Protein AF-A0A367JVQ5-F1 (afdb_monomer)

Foldseek 3Di:
DVVVCVVCVPPPDPVVVVVVVVVVVVVVVLVVVLVVPDPVSVVVVVVVVVVVVVVVVVPPPPPPPPPPPPPDDDPDDPQFDWDWDADPLRDTDIDTPPDDDDPVVVVVVVVVVVVVVVVVVVVVVVVVVVVVVVVVQVVCVVVVNHDPDPCVPVVPPPPPPPPPPD

Structure (mmCIF, N/CA/C/O backbone):
data_AF-A0A367JVQ5-F1
#
_entry.id   AF-A0A367JVQ5-F1
#
loop_
_atom_site.group_PDB
_atom_site.id
_atom_site.type_symbol
_atom_site.label_atom_id
_atom_site.label_alt_id
_atom_site.label_comp_id
_atom_site.label_asym_id
_atom_site.label_entity_id
_atom_site.label_seq_id
_atom_site.pdbx_PDB_ins_code
_atom_site.Cartn_x
_atom_site.Cartn_y
_atom_site.Cartn_z
_atom_site.occupancy
_atom_site.B_iso_or_equiv
_atom_site.auth_seq_id
_atom_sit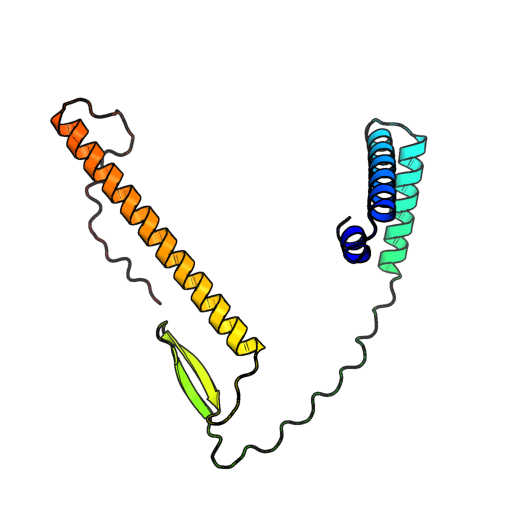e.auth_comp_id
_atom_site.auth_asym_id
_atom_site.auth_atom_id
_atom_site.pdbx_PDB_model_num
ATOM 1 N N . VAL A 1 1 ? 17.380 2.953 8.830 1.00 81.25 1 VAL A N 1
ATOM 2 C CA . VAL A 1 1 ? 16.715 1.727 9.343 1.00 81.25 1 VAL A CA 1
ATOM 3 C C . VAL A 1 1 ? 16.276 0.784 8.217 1.00 81.25 1 VAL A C 1
ATOM 5 O O . VAL A 1 1 ? 16.933 -0.229 8.018 1.00 81.25 1 VAL A O 1
ATOM 8 N N . ARG A 1 2 ? 15.255 1.117 7.407 1.00 86.25 2 ARG A N 1
ATOM 9 C CA . ARG A 1 2 ? 14.688 0.219 6.369 1.00 86.25 2 ARG A CA 1
ATOM 10 C C . ARG A 1 2 ? 15.703 -0.397 5.393 1.00 86.25 2 ARG A C 1
ATOM 12 O O . ARG A 1 2 ? 15.594 -1.573 5.066 1.00 86.25 2 ARG A O 1
ATOM 19 N N . GLU A 1 3 ? 16.691 0.370 4.931 1.00 85.56 3 GLU A N 1
ATOM 20 C CA . GLU A 1 3 ? 17.717 -0.134 4.003 1.00 85.56 3 GLU A CA 1
ATOM 21 C C . GLU A 1 3 ? 18.628 -1.198 4.628 1.00 85.56 3 GLU A C 1
ATOM 23 O O . GLU A 1 3 ? 18.974 -2.165 3.956 1.00 85.56 3 GLU A O 1
ATOM 28 N N . LYS A 1 4 ? 18.966 -1.069 5.918 1.00 86.56 4 LYS A N 1
ATOM 29 C CA . LYS A 1 4 ? 19.784 -2.052 6.648 1.00 86.56 4 LYS A CA 1
ATOM 30 C C . LYS A 1 4 ? 19.044 -3.386 6.790 1.00 86.56 4 LYS A C 1
ATOM 32 O O . LYS A 1 4 ? 19.609 -4.423 6.462 1.00 86.56 4 LYS A O 1
ATOM 37 N N . PHE A 1 5 ? 17.756 -3.346 7.139 1.00 90.19 5 PHE A N 1
ATOM 38 C CA . PHE A 1 5 ? 16.899 -4.539 7.150 1.00 90.19 5 PHE A CA 1
ATOM 39 C C . PHE A 1 5 ? 16.748 -5.158 5.759 1.00 90.19 5 PHE A C 1
ATOM 41 O O . PHE A 1 5 ? 16.821 -6.372 5.606 1.00 90.19 5 PHE A O 1
ATOM 48 N N . LYS A 1 6 ? 16.589 -4.334 4.716 1.00 91.12 6 LYS A N 1
ATOM 49 C CA . LYS A 1 6 ? 16.499 -4.830 3.339 1.00 91.12 6 LYS A CA 1
ATOM 50 C C . LYS A 1 6 ? 17.801 -5.500 2.886 1.00 91.12 6 LYS A C 1
ATOM 52 O O . LYS A 1 6 ? 17.729 -6.536 2.234 1.00 91.12 6 LYS A O 1
ATOM 57 N N . LYS A 1 7 ? 18.962 -4.938 3.241 1.00 92.44 7 LYS A N 1
ATOM 58 C CA . LYS A 1 7 ? 20.285 -5.493 2.909 1.00 92.44 7 LYS A CA 1
ATOM 59 C C . LYS A 1 7 ? 20.483 -6.884 3.516 1.00 92.44 7 LYS A C 1
ATOM 61 O O . LYS A 1 7 ? 20.991 -7.766 2.836 1.00 92.44 7 LYS A O 1
ATOM 66 N N . ASN A 1 8 ? 20.014 -7.088 4.745 1.00 90.75 8 ASN A N 1
ATOM 67 C CA . ASN A 1 8 ? 20.186 -8.345 5.476 1.00 90.75 8 ASN A CA 1
ATOM 68 C C . ASN A 1 8 ? 18.973 -9.289 5.375 1.00 90.75 8 ASN A C 1
ATOM 70 O O . ASN A 1 8 ? 18.944 -10.314 6.046 1.00 90.75 8 ASN A O 1
ATOM 74 N N . LYS A 1 9 ? 17.983 -8.987 4.519 1.00 91.25 9 LYS A N 1
ATOM 75 C CA . LYS A 1 9 ? 16.744 -9.776 4.375 1.00 91.25 9 LYS A CA 1
ATOM 76 C C . LYS A 1 9 ? 16.997 -11.244 4.009 1.00 91.25 9 LYS A C 1
ATOM 78 O O . LYS A 1 9 ? 16.197 -12.106 4.348 1.00 91.25 9 LYS A O 1
ATOM 83 N N . HIS A 1 10 ? 18.068 -11.506 3.267 1.00 91.69 10 HIS A N 1
ATOM 84 C CA . HIS A 1 10 ? 18.404 -12.838 2.764 1.00 91.69 10 HIS A CA 1
ATOM 85 C C . HIS A 1 10 ? 19.252 -13.657 3.742 1.00 91.69 10 HIS A C 1
ATOM 87 O O . HIS A 1 10 ? 19.623 -14.778 3.411 1.00 91.69 10 HIS A O 1
ATOM 93 N N . ASN A 1 11 ? 19.576 -13.113 4.919 1.00 90.06 11 ASN A N 1
ATOM 94 C CA . ASN A 1 11 ? 20.330 -13.858 5.912 1.00 90.06 11 ASN A CA 1
ATOM 95 C C . ASN A 1 11 ? 19.422 -14.885 6.602 1.00 90.06 11 ASN A C 1
ATOM 97 O O . ASN A 1 11 ? 18.447 -14.516 7.254 1.00 90.06 11 ASN A O 1
ATOM 101 N N . THR A 1 12 ? 19.740 -16.166 6.436 1.00 90.62 12 THR A N 1
ATOM 102 C CA . THR A 1 12 ? 18.992 -17.297 7.002 1.00 90.62 12 THR A CA 1
ATOM 103 C C . THR A 1 12 ? 19.687 -17.930 8.207 1.00 90.62 12 THR A C 1
ATOM 105 O O . THR A 1 12 ? 19.093 -18.770 8.879 1.00 90.62 12 THR A O 1
ATOM 108 N N . SER A 1 13 ? 20.931 -17.541 8.510 1.00 95.75 13 SER A N 1
ATOM 109 C CA . SER A 1 13 ? 21.694 -18.116 9.618 1.00 95.75 13 SER A CA 1
ATOM 110 C C . SER A 1 13 ? 21.261 -17.520 10.957 1.00 95.75 13 SER A C 1
ATOM 112 O O . SER A 1 13 ? 21.374 -16.313 11.180 1.00 95.75 13 SER A O 1
ATOM 114 N N . ARG A 1 14 ? 20.810 -18.375 11.885 1.00 93.88 14 ARG A N 1
ATOM 115 C CA . ARG A 1 14 ? 20.338 -17.956 13.215 1.00 93.88 14 ARG A CA 1
ATOM 116 C C . ARG A 1 14 ? 21.400 -17.174 13.990 1.00 93.88 14 ARG A C 1
ATOM 118 O O . ARG A 1 14 ? 21.079 -16.140 14.565 1.00 93.88 14 ARG A O 1
ATOM 125 N N . SER A 1 15 ? 22.648 -17.643 13.999 1.00 95.81 15 SER A N 1
ATOM 126 C CA . SER A 1 15 ? 23.737 -16.990 14.740 1.00 95.81 15 SER A CA 1
ATOM 127 C C . SER A 1 15 ? 24.023 -15.587 14.207 1.00 95.81 15 SER A C 1
ATOM 129 O O . SER A 1 15 ? 24.173 -14.644 14.981 1.00 95.81 15 SER A O 1
ATOM 131 N N . GLN A 1 16 ? 24.019 -15.424 12.884 1.00 93.31 16 GLN A N 1
ATOM 132 C CA . GLN A 1 16 ? 24.260 -14.133 12.248 1.00 93.31 16 GLN A CA 1
ATOM 133 C C . GLN A 1 16 ? 23.093 -13.166 12.452 1.00 93.31 16 GLN A C 1
ATOM 135 O O . GLN A 1 16 ? 23.316 -11.987 12.711 1.00 93.31 16 GLN A O 1
ATOM 140 N N . VAL A 1 17 ? 21.850 -13.650 12.374 1.00 94.44 17 VAL A N 1
ATOM 141 C CA . VAL A 1 17 ? 20.666 -12.829 12.660 1.00 94.44 17 VAL A CA 1
ATOM 142 C C . VAL A 1 17 ? 20.683 -12.347 14.111 1.00 94.44 17 VAL A C 1
ATOM 144 O O . VAL A 1 17 ? 20.460 -11.164 14.350 1.00 94.44 17 VAL A O 1
ATOM 147 N N . LEU A 1 18 ? 21.005 -13.221 15.070 1.00 95.62 18 LEU A N 1
ATOM 148 C CA . LEU A 1 18 ? 21.114 -12.843 16.482 1.00 95.62 18 LEU A CA 1
ATOM 149 C C . LEU A 1 18 ? 22.221 -11.813 16.721 1.00 95.62 18 LEU A C 1
ATOM 151 O O . LEU A 1 18 ? 21.987 -10.833 17.420 1.00 95.62 18 LEU A O 1
ATOM 155 N N . CYS A 1 19 ? 23.387 -11.987 16.098 1.00 95.88 19 CYS A N 1
ATOM 156 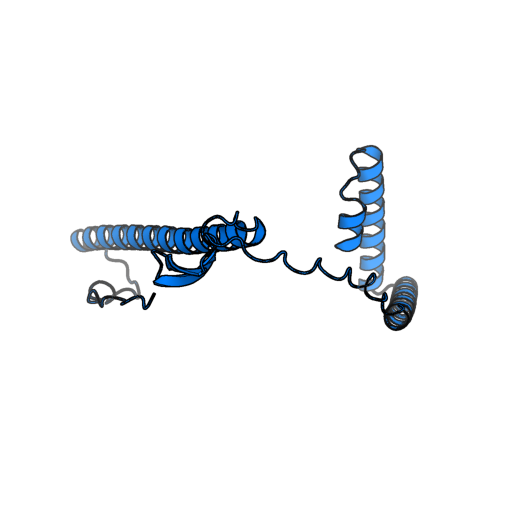C CA . CYS A 1 19 ? 24.478 -11.018 16.180 1.00 95.88 19 CYS A CA 1
ATOM 157 C C . CYS A 1 19 ? 24.048 -9.636 15.655 1.00 95.88 19 CYS A C 1
ATOM 159 O O . CYS A 1 19 ? 24.234 -8.632 16.338 1.00 95.88 19 CYS A O 1
ATOM 161 N N . LEU A 1 20 ? 23.366 -9.585 14.505 1.00 94.56 20 LEU A N 1
ATOM 162 C CA . LEU A 1 20 ? 22.839 -8.338 13.937 1.00 94.56 20 LEU A CA 1
ATOM 163 C C . LEU A 1 20 ? 21.777 -7.670 14.823 1.00 94.56 20 LEU A C 1
ATOM 165 O O . LEU A 1 20 ? 21.697 -6.443 14.851 1.00 94.56 20 LEU A O 1
ATOM 169 N N . LEU A 1 21 ? 20.948 -8.454 15.518 1.00 94.25 21 LEU A N 1
ATOM 170 C CA . LEU A 1 21 ? 19.959 -7.930 16.463 1.00 94.25 21 LEU A CA 1
ATOM 171 C C . LEU A 1 21 ? 20.633 -7.376 17.723 1.00 94.25 21 LEU A C 1
ATOM 173 O O . LEU A 1 21 ? 20.331 -6.257 18.116 1.00 94.25 21 LEU A O 1
ATOM 177 N N . GLN A 1 22 ? 21.616 -8.084 18.284 1.00 96.62 22 GLN A N 1
ATOM 178 C CA . GLN A 1 22 ? 22.399 -7.594 19.424 1.00 96.62 22 GLN A CA 1
ATOM 179 C C . GLN A 1 22 ? 23.167 -6.310 19.090 1.00 96.62 22 GLN A C 1
ATOM 181 O O . GLN A 1 22 ? 23.263 -5.400 19.911 1.00 96.62 22 GLN A O 1
ATOM 186 N N . GLU A 1 23 ? 23.725 -6.216 17.883 1.00 95.25 23 GLU A N 1
ATOM 187 C CA . GLU A 1 23 ? 24.315 -4.972 17.388 1.00 95.25 23 GLU A CA 1
ATOM 188 C C . GLU A 1 23 ? 23.267 -3.861 17.283 1.00 95.25 23 GLU A C 1
ATOM 190 O O . GLU A 1 23 ? 23.539 -2.728 17.681 1.00 95.25 23 GLU A O 1
ATOM 195 N N . ALA A 1 24 ? 22.066 -4.171 16.786 1.00 95.06 24 ALA A N 1
ATOM 196 C CA . ALA A 1 24 ? 20.980 -3.202 16.699 1.00 95.06 24 ALA A CA 1
ATOM 197 C C . ALA A 1 24 ? 20.579 -2.676 18.086 1.00 95.06 24 ALA A C 1
ATOM 199 O O . ALA A 1 24 ? 20.472 -1.459 18.245 1.00 95.06 24 ALA A O 1
ATOM 200 N N . ASP A 1 25 ? 20.459 -3.545 19.088 1.00 96.44 25 ASP A N 1
ATOM 201 C CA . ASP A 1 25 ? 20.130 -3.159 20.465 1.00 96.44 25 ASP A CA 1
ATOM 202 C C . ASP A 1 25 ? 21.213 -2.254 21.065 1.00 96.44 25 ASP A C 1
ATOM 204 O O . ASP A 1 25 ? 20.915 -1.162 21.545 1.00 96.44 25 ASP A O 1
ATOM 208 N N . LYS A 1 26 ? 22.496 -2.609 20.904 1.00 96.00 26 LYS A N 1
ATOM 209 C CA . LYS A 1 26 ? 23.617 -1.748 21.325 1.00 96.00 26 LYS A CA 1
ATOM 210 C C . LYS A 1 26 ? 23.569 -0.371 20.664 1.00 96.00 26 LYS A C 1
ATOM 212 O O . LYS A 1 26 ? 23.855 0.640 21.306 1.00 96.00 26 LYS A O 1
ATOM 217 N N . THR A 1 27 ? 23.222 -0.310 19.375 1.00 92.94 27 THR A N 1
ATOM 218 C CA . THR A 1 27 ? 23.082 0.978 18.682 1.00 92.94 27 THR A CA 1
ATOM 219 C C . THR A 1 27 ? 21.872 1.771 19.165 1.00 92.94 27 THR A C 1
ATOM 221 O O . THR A 1 27 ? 21.962 2.993 19.251 1.00 92.94 27 THR A O 1
ATOM 224 N N . LEU A 1 28 ? 20.765 1.105 19.502 1.00 94.44 28 LEU A N 1
ATOM 225 C CA . LEU A 1 28 ? 19.578 1.743 20.065 1.00 94.44 28 LEU A CA 1
ATOM 226 C C . LEU A 1 28 ? 19.903 2.364 21.427 1.00 94.44 28 LEU A C 1
ATOM 228 O O . LEU A 1 28 ? 19.629 3.543 21.637 1.00 94.44 28 LEU A O 1
ATOM 232 N N . ASP A 1 29 ? 20.563 1.609 22.304 1.00 95.31 29 ASP A N 1
ATOM 233 C CA . ASP A 1 29 ? 20.990 2.076 23.623 1.00 95.31 29 ASP A CA 1
ATOM 234 C C . ASP A 1 29 ? 21.927 3.278 23.519 1.00 95.31 29 ASP A C 1
ATOM 236 O O . ASP A 1 29 ? 21.766 4.263 24.239 1.00 95.31 29 ASP A O 1
ATOM 240 N N . TYR A 1 30 ? 22.879 3.236 22.585 1.00 92.62 30 TYR A N 1
ATOM 241 C CA . TYR A 1 30 ? 23.779 4.355 22.322 1.00 92.62 30 TYR A CA 1
ATOM 242 C C . TYR A 1 30 ? 23.020 5.624 21.901 1.00 92.62 30 TYR A C 1
ATOM 244 O O . TYR A 1 30 ? 23.311 6.716 22.385 1.00 92.62 30 TYR A O 1
ATOM 252 N N . LEU A 1 31 ? 22.006 5.496 21.040 1.00 91.81 31 LEU A N 1
ATOM 253 C CA . LEU A 1 31 ? 21.168 6.628 20.639 1.00 91.81 31 LEU A CA 1
ATOM 254 C C . LEU A 1 31 ? 20.319 7.151 21.804 1.00 91.81 31 LEU A C 1
ATOM 256 O O . LEU A 1 31 ? 20.224 8.365 21.985 1.00 91.81 31 LEU A O 1
ATOM 260 N N . ASN A 1 32 ? 19.756 6.257 22.618 1.00 93.69 32 ASN A N 1
ATOM 261 C CA . ASN A 1 32 ? 18.959 6.621 23.789 1.00 93.69 32 ASN A CA 1
ATOM 262 C C . ASN A 1 32 ? 19.786 7.397 24.826 1.00 93.69 32 ASN A C 1
ATOM 264 O O . ASN A 1 32 ? 19.299 8.388 25.365 1.00 93.69 32 ASN A O 1
ATOM 268 N N . ARG A 1 33 ? 21.057 7.032 25.043 1.00 91.88 33 ARG A N 1
ATOM 269 C CA . ARG A 1 33 ? 21.985 7.801 25.899 1.00 91.88 33 ARG A CA 1
ATOM 270 C C . ARG A 1 33 ? 22.243 9.212 25.371 1.00 91.88 33 ARG A C 1
ATOM 272 O O . ARG A 1 33 ? 22.236 10.178 26.131 1.00 91.88 33 ARG A O 1
ATOM 279 N N . GLY A 1 34 ? 22.390 9.351 24.052 1.00 88.19 34 GLY A N 1
ATOM 280 C CA . GLY A 1 34 ? 22.496 10.660 23.405 1.00 88.19 34 GLY A CA 1
ATOM 281 C C . GLY A 1 34 ? 21.238 11.523 23.576 1.00 88.19 34 GLY A C 1
ATOM 282 O O . GLY A 1 34 ? 21.351 12.738 23.741 1.00 88.19 34 GLY A O 1
ATOM 283 N N . ILE A 1 35 ? 20.049 10.907 23.577 1.00 89.06 35 ILE A N 1
ATOM 284 C CA . ILE A 1 35 ? 18.765 11.581 23.842 1.00 89.06 35 ILE A CA 1
ATOM 285 C C . ILE A 1 35 ? 18.651 11.988 25.317 1.00 89.06 35 ILE A C 1
ATOM 287 O O . ILE A 1 35 ? 18.187 13.088 25.605 1.00 89.06 35 ILE A O 1
ATOM 291 N N . ALA A 1 36 ? 19.130 11.145 26.236 1.00 89.88 36 ALA A N 1
ATOM 292 C CA . ALA A 1 36 ? 19.136 11.400 27.677 1.00 89.88 36 ALA A CA 1
ATOM 293 C C . ALA A 1 36 ? 20.077 12.546 28.110 1.00 89.88 36 ALA A C 1
ATOM 295 O O . ALA A 1 36 ? 20.022 12.977 29.258 1.00 89.88 36 ALA A O 1
ATOM 296 N N . GLY A 1 37 ? 20.905 13.074 27.200 1.00 86.62 37 GLY A N 1
ATOM 297 C CA . GLY A 1 37 ? 21.679 14.300 27.417 1.00 86.62 37 GLY A CA 1
ATOM 298 C C . GLY A 1 37 ? 23.187 14.108 27.586 1.00 86.62 37 GLY A C 1
ATOM 299 O O . GLY A 1 37 ? 23.884 15.080 27.877 1.00 86.62 37 GLY A O 1
ATOM 300 N N . GLU A 1 38 ? 23.715 12.901 27.363 1.00 92.19 38 GLU A N 1
ATOM 301 C CA . GLU A 1 38 ? 25.158 12.642 27.403 1.00 92.19 38 GLU A CA 1
ATOM 302 C C . GLU A 1 38 ? 25.880 13.414 26.278 1.00 92.19 38 GLU A C 1
ATOM 304 O O . GLU A 1 38 ? 25.679 13.160 25.083 1.00 92.19 38 GLU A O 1
ATOM 309 N N . LYS A 1 39 ? 26.702 14.403 26.659 1.00 88.06 39 LYS A N 1
ATOM 310 C CA . LYS A 1 39 ? 27.281 15.394 25.730 1.00 88.06 39 LYS A CA 1
ATOM 311 C C . LYS A 1 39 ? 28.206 14.755 24.689 1.00 88.06 39 LYS A C 1
ATOM 313 O O . LYS A 1 39 ? 28.109 15.096 23.510 1.00 88.06 39 LYS A O 1
ATOM 318 N N . ASP A 1 40 ? 29.027 13.791 25.097 1.00 90.38 40 ASP A N 1
ATOM 319 C CA . ASP A 1 40 ? 30.026 13.147 24.232 1.00 90.38 40 ASP A CA 1
ATOM 320 C C . ASP A 1 40 ? 29.382 12.270 23.156 1.00 90.38 40 ASP A C 1
ATOM 322 O O . ASP A 1 40 ? 29.766 12.288 21.983 1.00 90.38 40 ASP A O 1
ATOM 326 N N . VAL A 1 41 ? 28.352 11.518 23.545 1.00 89.12 41 VAL A N 1
ATOM 327 C CA . VAL A 1 41 ? 27.563 10.680 22.639 1.00 89.12 41 VAL A CA 1
ATOM 328 C C . VAL A 1 41 ? 26.802 11.553 21.648 1.00 89.12 41 VAL A C 1
ATOM 330 O O . VAL A 1 41 ? 26.815 11.299 20.442 1.00 89.12 41 VAL A O 1
ATOM 333 N N . ARG A 1 42 ? 26.194 12.640 22.130 1.00 89.94 42 ARG A N 1
ATOM 334 C CA . ARG A 1 42 ? 25.466 13.589 21.287 1.00 89.94 42 ARG A CA 1
ATOM 335 C C . ARG A 1 42 ? 26.376 14.284 20.270 1.00 89.94 42 ARG A C 1
ATOM 337 O O . ARG A 1 42 ? 25.974 14.436 19.117 1.00 89.94 42 ARG A O 1
ATOM 344 N N . ALA A 1 43 ? 27.597 14.656 20.659 1.00 91.06 43 ALA A N 1
ATOM 345 C CA . ALA A 1 43 ? 28.589 15.229 19.750 1.00 91.06 43 ALA A CA 1
ATOM 346 C C . ALA A 1 43 ? 28.948 14.257 18.612 1.00 91.06 43 ALA A C 1
ATOM 348 O O . ALA A 1 43 ? 28.872 14.630 17.441 1.00 91.06 43 ALA A O 1
ATOM 349 N N . LYS A 1 44 ? 29.218 12.986 18.937 1.00 92.19 44 LYS A N 1
ATOM 350 C CA . LYS A 1 44 ? 29.511 11.929 17.950 1.00 92.19 44 LYS A CA 1
ATOM 351 C C . LYS A 1 44 ? 28.336 11.653 17.007 1.00 92.19 44 LYS A C 1
ATOM 353 O O . LYS A 1 44 ? 28.530 11.480 15.803 1.00 92.19 44 LYS A O 1
ATOM 358 N N . ILE A 1 45 ? 27.103 11.640 17.525 1.00 91.00 45 ILE A N 1
ATOM 359 C CA . ILE A 1 45 ? 25.892 11.496 16.698 1.00 91.00 45 ILE A CA 1
ATOM 360 C C . ILE A 1 45 ? 25.775 12.674 15.722 1.00 91.00 45 ILE A C 1
ATOM 362 O O . ILE A 1 45 ? 25.528 12.464 14.533 1.00 91.00 45 ILE A O 1
ATOM 366 N N . ASN A 1 46 ? 25.989 13.902 16.196 1.00 92.12 46 ASN A N 1
ATOM 367 C CA . ASN A 1 46 ? 25.921 15.100 15.361 1.00 92.12 46 ASN A CA 1
ATOM 368 C C . ASN A 1 46 ? 26.995 15.098 14.264 1.00 92.12 46 ASN A C 1
ATOM 370 O O . ASN A 1 46 ? 26.678 15.376 13.107 1.00 92.12 46 ASN A O 1
ATOM 374 N N . GLU A 1 47 ? 28.230 14.723 14.597 1.00 94.38 47 GLU A N 1
ATOM 375 C CA . GLU A 1 47 ? 29.324 14.564 13.633 1.00 94.38 47 GLU A CA 1
ATOM 376 C C . GLU A 1 47 ? 28.962 13.537 12.546 1.00 94.38 47 GLU A C 1
ATOM 378 O O . GLU A 1 47 ? 29.084 13.800 11.345 1.00 94.38 47 GLU A O 1
ATOM 383 N N . TYR A 1 48 ? 28.421 12.382 12.950 1.00 89.06 48 TYR A N 1
ATOM 384 C CA . TYR A 1 48 ? 27.968 11.353 12.019 1.00 89.06 48 TYR A CA 1
ATOM 385 C C . TYR A 1 48 ? 26.867 11.863 11.078 1.00 89.06 48 TYR A C 1
ATOM 387 O O . TYR A 1 48 ? 26.914 11.615 9.869 1.00 89.06 48 TYR A O 1
ATOM 395 N N . VAL A 1 49 ? 25.886 12.602 11.606 1.00 88.94 49 VAL A N 1
ATOM 396 C CA . VAL A 1 49 ? 24.797 13.195 10.816 1.00 88.94 49 VAL A CA 1
ATOM 397 C C . VAL A 1 49 ? 25.339 14.212 9.810 1.00 88.94 49 VAL A C 1
ATOM 399 O O . VAL A 1 49 ? 24.938 14.188 8.643 1.00 88.94 49 VAL A O 1
ATOM 402 N N . GLN A 1 50 ? 26.282 15.064 10.217 1.00 89.06 50 GLN A N 1
ATOM 403 C CA . GLN A 1 50 ? 26.934 16.024 9.322 1.00 89.06 50 GLN A CA 1
ATOM 404 C C . GLN A 1 50 ? 27.679 15.310 8.187 1.00 89.06 50 GLN A C 1
ATOM 406 O O . GLN A 1 50 ? 27.428 15.597 7.013 1.00 89.06 50 GLN A O 1
ATOM 411 N N . LYS A 1 51 ? 28.501 14.304 8.509 1.00 89.75 51 LYS A N 1
ATOM 412 C CA . LYS A 1 51 ? 29.211 13.476 7.521 1.00 89.75 51 LYS A CA 1
ATOM 413 C C . LYS A 1 51 ? 28.253 12.776 6.555 1.00 89.75 51 LYS A C 1
ATOM 415 O O . LYS A 1 51 ? 28.490 12.744 5.346 1.00 89.75 51 LYS A O 1
ATOM 420 N N . TYR A 1 52 ? 27.146 12.232 7.060 1.00 83.25 52 TYR A N 1
ATOM 421 C CA . TYR A 1 52 ? 26.136 11.574 6.231 1.00 83.25 52 TYR A CA 1
ATOM 422 C C . TYR A 1 52 ? 25.450 12.555 5.270 1.00 83.25 52 TYR A C 1
ATOM 424 O O . TYR A 1 52 ? 25.247 12.236 4.097 1.00 83.25 52 TYR A O 1
ATOM 432 N N . ASN A 1 53 ? 25.128 13.761 5.739 1.00 82.06 53 ASN A N 1
ATOM 433 C CA . ASN A 1 53 ? 24.499 14.798 4.925 1.00 82.06 53 ASN A CA 1
ATOM 434 C C . ASN A 1 53 ? 25.430 15.321 3.822 1.00 82.06 53 ASN A C 1
ATOM 436 O O . ASN A 1 53 ? 24.972 15.518 2.694 1.00 82.06 53 ASN A O 1
ATOM 440 N N . LEU A 1 54 ? 26.726 15.478 4.111 1.00 75.75 54 LEU A N 1
ATOM 441 C CA . LEU A 1 54 ? 27.746 15.813 3.110 1.00 75.75 54 LEU A CA 1
ATOM 442 C C . LEU A 1 54 ? 27.832 14.726 2.029 1.00 75.75 54 LEU A C 1
ATOM 444 O O . LEU A 1 54 ? 27.717 15.011 0.838 1.00 75.75 54 LEU A O 1
ATOM 448 N N . ASN A 1 55 ? 27.896 13.458 2.437 1.00 71.88 55 ASN A N 1
ATOM 449 C CA . ASN A 1 55 ? 27.927 12.332 1.504 1.00 71.88 55 ASN A CA 1
ATOM 450 C C . ASN A 1 55 ? 26.636 12.187 0.687 1.00 71.88 55 ASN A C 1
ATOM 452 O O . ASN A 1 55 ? 26.686 11.723 -0.447 1.00 71.88 55 ASN A O 1
ATOM 456 N N . LYS A 1 56 ? 25.474 12.583 1.224 1.00 68.38 56 LYS A N 1
ATOM 457 C CA . LYS A 1 56 ? 24.200 12.583 0.486 1.00 68.38 56 LYS A CA 1
ATOM 458 C C . LYS A 1 56 ? 24.193 13.621 -0.639 1.00 68.38 56 LYS A C 1
ATOM 460 O O . LYS A 1 56 ? 23.668 13.313 -1.706 1.00 68.38 56 LYS A O 1
ATOM 465 N N . LYS A 1 57 ? 24.767 14.809 -0.412 1.00 61.41 57 LYS A N 1
ATOM 466 C CA . LYS A 1 57 ? 24.913 15.858 -1.437 1.00 61.41 57 LYS A CA 1
ATOM 467 C C . LYS A 1 57 ? 25.927 15.467 -2.517 1.00 61.41 57 LYS A C 1
ATOM 469 O O . LYS A 1 57 ? 25.709 15.770 -3.682 1.00 61.41 57 LYS A O 1
ATOM 474 N N . ASN A 1 58 ? 26.963 14.721 -2.134 1.00 63.09 58 ASN A N 1
ATOM 475 C CA . ASN A 1 58 ? 28.043 14.291 -3.024 1.00 63.09 58 ASN A CA 1
ATOM 476 C C . ASN A 1 58 ? 27.812 12.920 -3.674 1.00 63.09 58 ASN A C 1
ATOM 478 O O . ASN A 1 58 ? 28.724 12.397 -4.312 1.00 63.09 58 ASN A O 1
ATOM 482 N N . LYS A 1 59 ? 26.627 12.302 -3.529 1.00 57.94 59 LYS A N 1
ATOM 483 C CA . LYS A 1 59 ? 26.321 11.105 -4.319 1.00 57.94 59 LYS A CA 1
ATOM 484 C C . LYS A 1 59 ? 26.343 11.530 -5.786 1.00 57.94 59 LYS A C 1
ATOM 486 O O . LYS A 1 59 ? 25.491 12.344 -6.153 1.00 57.94 59 LYS A O 1
ATOM 491 N N . PRO A 1 60 ? 27.260 11.003 -6.622 1.00 55.66 60 PRO A N 1
ATOM 492 C CA . PRO A 1 60 ? 27.158 11.235 -8.048 1.00 55.66 60 PRO A CA 1
ATOM 493 C C . PRO A 1 60 ? 25.760 10.782 -8.436 1.00 55.66 60 PRO A C 1
ATOM 495 O O . PRO A 1 60 ? 25.325 9.697 -8.031 1.00 55.66 60 PRO A O 1
ATOM 498 N N . MET A 1 61 ? 25.030 11.654 -9.135 1.00 51.09 61 MET A N 1
ATOM 499 C CA . MET A 1 61 ? 23.792 11.282 -9.801 1.00 51.09 61 MET A CA 1
ATOM 500 C C . MET A 1 61 ? 24.126 9.982 -10.521 1.00 51.09 61 MET A C 1
ATOM 502 O O . MET A 1 61 ? 24.965 9.990 -11.422 1.00 51.09 61 MET A O 1
ATOM 506 N N . SER A 1 62 ? 23.605 8.850 -10.038 1.00 56.84 62 SER A N 1
ATOM 507 C CA . SER A 1 62 ? 23.843 7.576 -10.696 1.00 56.84 62 SER A CA 1
ATOM 508 C C . SER A 1 62 ? 23.339 7.798 -12.106 1.00 56.84 62 SER A C 1
ATOM 510 O O . SER A 1 62 ? 22.130 7.986 -12.279 1.00 56.84 62 SER A O 1
ATOM 512 N N . GLN A 1 63 ? 24.257 7.889 -13.072 1.00 56.59 63 GLN A N 1
ATOM 513 C CA . GLN A 1 63 ? 23.882 8.021 -14.467 1.00 56.59 63 GLN A CA 1
ATOM 514 C C . GLN A 1 63 ? 22.844 6.924 -14.705 1.00 56.59 63 GLN A C 1
ATOM 516 O O . GLN A 1 63 ? 23.081 5.791 -14.259 1.00 56.59 63 GLN A O 1
ATOM 521 N N . PRO A 1 64 ? 21.659 7.244 -15.257 1.00 54.44 64 PRO A N 1
ATOM 522 C CA . PRO A 1 64 ? 20.662 6.220 -15.510 1.00 54.44 64 PRO A CA 1
ATOM 523 C C . PRO A 1 64 ? 21.387 5.128 -16.285 1.00 54.44 64 PRO A C 1
ATOM 525 O O . PRO A 1 64 ? 21.967 5.431 -17.327 1.00 54.44 64 PRO A O 1
ATOM 528 N N . LEU A 1 65 ? 21.458 3.906 -15.726 1.00 53.50 65 LEU A N 1
ATOM 529 C CA . LEU A 1 65 ? 22.046 2.758 -16.419 1.00 53.50 65 LEU A CA 1
ATOM 530 C C . LEU A 1 65 ? 21.494 2.810 -17.837 1.00 53.50 65 LEU A C 1
ATOM 532 O O . LEU A 1 65 ? 20.271 2.722 -17.973 1.00 53.50 65 LEU A O 1
ATOM 536 N N . GLY A 1 66 ? 22.380 3.063 -18.811 1.00 52.34 66 GLY A N 1
ATOM 537 C CA . GLY A 1 66 ? 22.027 3.610 -20.119 1.00 52.34 66 GLY A CA 1
ATOM 538 C C . GLY A 1 66 ? 20.698 3.064 -20.602 1.00 52.34 66 GLY A C 1
ATOM 539 O O . GLY A 1 66 ? 20.516 1.844 -20.619 1.00 52.34 66 GLY A O 1
ATOM 540 N N . GLU A 1 67 ? 19.753 3.960 -20.902 1.00 58.50 67 GLU A N 1
ATOM 541 C CA . GLU A 1 67 ? 18.414 3.586 -21.337 1.00 58.50 67 GLU A CA 1
ATOM 542 C C . GLU A 1 67 ? 18.541 2.549 -22.449 1.00 58.50 67 GLU A C 1
ATOM 544 O O . GLU A 1 67 ? 18.884 2.870 -23.588 1.00 58.50 67 GLU A O 1
ATOM 549 N N . LYS A 1 68 ? 18.318 1.272 -22.113 1.00 63.62 68 LYS A N 1
ATOM 550 C CA . LYS A 1 68 ? 18.302 0.206 -23.107 1.00 63.62 68 LYS A CA 1
ATOM 551 C C . LYS A 1 68 ? 17.199 0.594 -24.075 1.00 63.62 68 LYS A C 1
ATOM 553 O O . LYS A 1 68 ? 16.020 0.507 -23.718 1.00 63.62 68 LYS A O 1
ATOM 558 N N . LYS A 1 69 ? 17.585 1.086 -25.260 1.00 65.19 69 LYS A N 1
ATOM 559 C CA . LYS A 1 69 ? 16.662 1.480 -26.324 1.00 65.19 69 LYS A CA 1
ATOM 560 C C . LYS A 1 69 ? 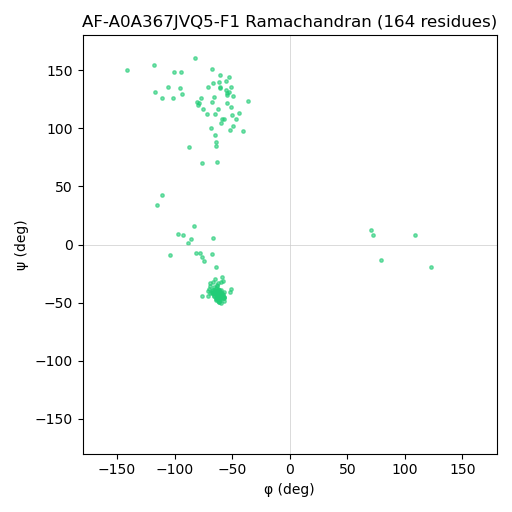15.706 0.312 -26.502 1.00 65.19 69 LYS A C 1
ATOM 562 O O . LYS A 1 69 ? 16.125 -0.786 -26.868 1.00 65.19 69 LYS A O 1
ATOM 567 N N . LYS A 1 70 ? 14.438 0.519 -26.135 1.00 66.75 70 LYS A N 1
ATOM 568 C CA . LYS A 1 70 ? 13.425 -0.532 -26.237 1.00 66.75 70 LYS A CA 1
ATOM 569 C C . LYS A 1 70 ? 13.430 -1.003 -27.694 1.00 66.75 70 LYS A C 1
ATOM 571 O O . LYS A 1 70 ? 13.449 -0.141 -28.578 1.00 66.75 70 LYS A O 1
ATOM 576 N N . PRO A 1 71 ? 13.450 -2.320 -27.960 1.00 68.81 71 PRO A N 1
ATOM 577 C CA . PRO A 1 71 ? 13.434 -2.811 -29.329 1.00 68.81 71 PRO A CA 1
ATOM 578 C C . PRO A 1 71 ? 12.254 -2.172 -30.065 1.00 68.81 71 PRO A C 1
ATOM 580 O O . PRO A 1 71 ? 11.142 -2.116 -29.528 1.00 68.81 71 PRO A O 1
ATOM 583 N N . LYS A 1 72 ? 12.515 -1.625 -31.260 1.00 72.62 72 LYS A N 1
ATOM 584 C CA . LYS A 1 72 ? 11.466 -1.030 -32.096 1.00 72.62 72 LYS A CA 1
ATOM 585 C C . LYS A 1 72 ? 10.372 -2.079 -32.298 1.00 72.62 72 LYS A C 1
ATOM 587 O O . LYS A 1 72 ? 10.663 -3.227 -32.624 1.00 72.62 72 LYS A O 1
ATOM 592 N N . MET A 1 73 ? 9.125 -1.679 -32.058 1.00 66.56 73 MET A N 1
ATOM 593 C CA . MET A 1 73 ? 7.958 -2.550 -32.164 1.00 66.56 73 MET A CA 1
ATOM 594 C C . MET A 1 73 ? 7.925 -3.191 -33.558 1.00 66.56 73 MET A C 1
ATOM 596 O O . MET A 1 73 ? 7.907 -2.480 -34.563 1.00 66.56 73 MET A O 1
ATOM 600 N N . THR A 1 74 ? 7.936 -4.522 -33.616 1.00 71.75 74 THR A N 1
ATOM 601 C CA . THR A 1 74 ? 7.805 -5.282 -34.864 1.00 71.75 74 THR A CA 1
ATOM 602 C C . THR A 1 74 ? 6.520 -4.858 -35.576 1.00 71.75 74 THR A C 1
ATOM 604 O O . THR A 1 74 ? 5.502 -4.605 -34.921 1.00 71.75 74 THR A O 1
ATOM 607 N N . LYS A 1 75 ? 6.556 -4.749 -36.912 1.00 79.88 75 LYS A N 1
ATOM 608 C CA . LYS A 1 75 ? 5.369 -4.406 -37.712 1.00 79.88 75 LYS A CA 1
ATOM 609 C C . LYS A 1 75 ? 4.210 -5.339 -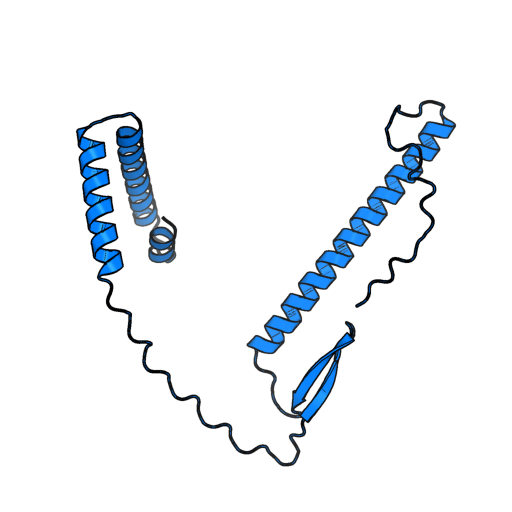37.332 1.00 79.88 75 LYS A C 1
ATOM 611 O O . LYS A 1 75 ? 4.406 -6.542 -37.154 1.00 79.88 75 LYS A O 1
ATOM 616 N N . ARG A 1 76 ? 3.012 -4.770 -37.162 1.00 78.88 76 ARG A N 1
ATOM 617 C CA . ARG A 1 76 ? 1.810 -5.531 -36.790 1.00 78.88 76 ARG A CA 1
ATOM 618 C C . ARG A 1 76 ? 1.499 -6.555 -37.878 1.00 78.88 76 ARG A C 1
ATOM 620 O O . ARG A 1 76 ? 1.594 -6.241 -39.061 1.00 78.88 76 ARG A O 1
ATOM 627 N N . LYS A 1 77 ? 1.094 -7.760 -37.477 1.00 85.12 77 LYS A N 1
ATOM 628 C CA . LYS A 1 77 ? 0.548 -8.744 -38.422 1.00 85.12 77 LYS A CA 1
ATOM 629 C C . LYS A 1 77 ? -0.807 -8.238 -38.951 1.00 85.12 77 LYS A C 1
ATOM 631 O O . LYS A 1 77 ? -1.505 -7.553 -38.205 1.00 85.12 77 LYS A O 1
ATOM 636 N N . PRO A 1 78 ? -1.226 -8.586 -40.177 1.00 87.44 78 PRO A N 1
ATOM 637 C CA . PRO A 1 78 ? -2.444 -8.041 -40.793 1.00 87.44 78 PRO A CA 1
ATOM 638 C C . PRO A 1 78 ? -3.721 -8.328 -39.988 1.00 87.44 78 PRO A C 1
ATOM 640 O O . PRO A 1 78 ? -4.622 -7.498 -39.908 1.00 87.44 78 PRO A O 1
ATOM 643 N N . TYR A 1 79 ? -3.780 -9.462 -39.288 1.00 86.25 79 TYR A N 1
ATOM 644 C CA . TYR A 1 79 ? -4.902 -9.783 -38.409 1.00 86.25 79 TYR A CA 1
ATOM 645 C C . TYR A 1 79 ? -4.863 -9.045 -37.059 1.00 86.25 79 TYR A C 1
ATOM 647 O O . TYR A 1 79 ? -5.815 -9.148 -36.297 1.00 86.25 79 TYR A O 1
ATOM 655 N N . GLN A 1 80 ? -3.808 -8.308 -36.711 1.00 88.69 80 GLN A N 1
ATOM 656 C CA . GLN A 1 80 ? -3.686 -7.617 -35.423 1.00 88.69 80 GLN A CA 1
ATOM 657 C C . GLN A 1 80 ? -4.313 -6.223 -35.497 1.00 88.69 80 GLN A C 1
ATOM 659 O O . GLN A 1 80 ? -3.634 -5.216 -35.703 1.00 88.69 80 GLN A O 1
ATOM 664 N N . THR A 1 81 ? -5.628 -6.164 -35.306 1.00 87.50 81 THR A N 1
ATOM 665 C CA . THR A 1 81 ? -6.390 -4.912 -35.277 1.00 87.50 81 THR A CA 1
ATOM 666 C C . THR A 1 81 ? -6.570 -4.401 -33.849 1.00 87.50 81 THR A C 1
ATOM 668 O O . THR A 1 81 ? -6.632 -5.172 -32.884 1.00 87.50 81 THR A O 1
ATOM 671 N N . VAL A 1 82 ? -6.622 -3.076 -33.705 1.00 90.88 82 VAL A N 1
ATOM 672 C CA . VAL A 1 82 ? -6.937 -2.419 -32.433 1.00 90.88 82 VAL A CA 1
ATOM 673 C C . VAL A 1 82 ? -8.443 -2.522 -32.204 1.00 90.88 82 VAL A C 1
ATOM 675 O O . VAL A 1 82 ? -9.224 -2.120 -33.056 1.00 90.88 82 VAL A O 1
ATOM 678 N N . MET A 1 83 ? -8.839 -3.047 -31.050 1.00 90.06 83 MET A N 1
ATOM 679 C CA . MET A 1 83 ? -10.219 -3.143 -30.590 1.00 90.06 83 MET A CA 1
ATOM 680 C C . MET A 1 83 ? -10.379 -2.321 -29.313 1.00 90.06 83 MET A C 1
ATOM 682 O O . MET A 1 83 ? -9.601 -2.481 -28.367 1.00 90.06 83 MET A O 1
ATOM 686 N N . THR A 1 84 ? -11.406 -1.482 -29.249 1.00 92.25 84 THR A N 1
ATOM 687 C CA . THR A 1 84 ? -11.829 -0.862 -27.989 1.00 92.25 84 THR A CA 1
ATOM 688 C C . THR A 1 84 ? -12.652 -1.885 -27.217 1.00 92.25 84 THR A C 1
ATOM 690 O O . THR A 1 84 ? -13.633 -2.411 -27.729 1.00 92.25 84 THR A O 1
ATOM 693 N N . THR A 1 85 ? -12.211 -2.242 -26.013 1.00 86.75 85 THR A N 1
ATOM 694 C CA . THR A 1 85 ? -12.937 -3.170 -25.137 1.00 86.75 85 THR A CA 1
ATOM 695 C C . THR A 1 85 ? -13.472 -2.401 -23.947 1.00 86.75 85 THR A C 1
ATOM 697 O O . THR A 1 85 ? -12.708 -1.733 -23.248 1.00 86.75 85 THR A O 1
ATOM 700 N N . ARG A 1 86 ? -14.779 -2.522 -23.717 1.00 88.81 86 ARG A N 1
ATOM 701 C CA . ARG A 1 86 ? -15.449 -1.981 -22.541 1.00 88.81 86 ARG A CA 1
ATOM 702 C C . ARG A 1 86 ? -15.517 -3.058 -21.466 1.00 88.81 86 ARG A C 1
ATOM 704 O O . ARG A 1 86 ? -15.889 -4.197 -21.733 1.00 88.81 86 ARG A O 1
ATOM 711 N N . THR A 1 87 ? -15.085 -2.713 -20.263 1.00 83.12 87 THR A N 1
ATOM 712 C CA . THR A 1 87 ? -15.170 -3.593 -19.089 1.00 83.12 87 THR A CA 1
ATOM 713 C C . THR A 1 87 ? -16.558 -3.524 -18.460 1.00 83.12 87 THR A C 1
ATOM 715 O O . THR A 1 87 ? -17.284 -2.553 -18.665 1.00 83.12 87 THR A O 1
ATOM 718 N N . SER A 1 88 ? -16.917 -4.526 -17.652 1.00 79.25 88 SER A N 1
ATOM 719 C CA . SER A 1 88 ? -18.173 -4.524 -16.882 1.00 79.25 88 SER A CA 1
ATOM 720 C C . SER A 1 88 ? -18.285 -3.323 -15.936 1.00 79.25 88 SER A C 1
ATOM 722 O O . SER A 1 88 ? -19.377 -2.837 -15.678 1.00 79.25 88 SER A O 1
ATOM 724 N N . SER A 1 89 ? -17.149 -2.790 -15.481 1.00 74.81 89 SER A N 1
ATOM 725 C CA . SER A 1 89 ? -17.057 -1.562 -14.691 1.00 74.81 89 SER A CA 1
ATOM 726 C C . SER A 1 89 ? -17.066 -0.280 -15.535 1.00 74.81 89 SER A C 1
ATOM 728 O O . SER A 1 89 ? -16.600 0.747 -15.065 1.00 74.81 89 SER A O 1
ATOM 730 N N . GLY A 1 90 ? -17.465 -0.327 -16.807 1.00 83.12 90 GLY A N 1
ATOM 731 C CA . GLY A 1 90 ? -17.605 0.856 -17.663 1.00 83.12 90 GLY A CA 1
ATOM 732 C C . GLY A 1 90 ? -16.312 1.424 -18.261 1.00 83.12 90 GLY A C 1
ATOM 733 O O . GLY A 1 90 ? -16.396 2.193 -19.212 1.00 83.12 90 GLY A O 1
ATOM 734 N N . TYR A 1 91 ? -15.126 1.021 -17.790 1.00 80.81 91 TYR A N 1
ATOM 735 C CA . TYR A 1 91 ? -13.844 1.506 -18.314 1.00 80.81 91 TYR A CA 1
ATOM 736 C C . TYR A 1 91 ? -13.553 0.950 -19.710 1.00 80.81 91 TYR A C 1
ATOM 738 O O . TYR A 1 91 ? -13.679 -0.258 -19.945 1.00 80.81 91 TYR A O 1
ATOM 746 N N . GLU A 1 92 ? -13.093 1.823 -20.601 1.00 86.69 92 GLU A N 1
ATOM 747 C CA . GLU A 1 92 ? -12.693 1.482 -21.960 1.00 86.69 92 GLU A CA 1
ATOM 748 C C . GLU A 1 92 ? -11.174 1.492 -22.106 1.00 86.69 92 GLU A C 1
ATOM 750 O O . GLU A 1 92 ? -10.484 2.413 -21.665 1.00 86.69 92 GLU A O 1
ATOM 755 N N . PHE A 1 93 ? -10.636 0.468 -22.765 1.00 84.69 93 PHE A N 1
ATOM 756 C CA . PHE A 1 93 ? -9.232 0.453 -23.156 1.00 84.69 93 PHE A CA 1
ATOM 757 C C . PHE A 1 93 ? -9.036 -0.168 -24.531 1.00 84.69 93 PHE A C 1
ATOM 759 O O . PHE A 1 93 ? -9.769 -1.059 -24.964 1.00 84.69 93 PHE A O 1
ATOM 766 N N . LYS A 1 94 ? -7.997 0.302 -25.221 1.00 87.06 94 LYS A N 1
ATOM 767 C CA . LYS A 1 94 ? -7.578 -0.249 -26.508 1.00 87.06 94 LYS A CA 1
ATOM 768 C C . LYS A 1 94 ? -6.759 -1.517 -26.266 1.00 87.06 94 LYS A C 1
ATOM 770 O O . LYS A 1 94 ? -5.731 -1.475 -25.591 1.00 87.06 94 LYS A O 1
ATOM 775 N N . ARG A 1 95 ? -7.191 -2.641 -26.839 1.00 86.44 95 ARG A N 1
ATOM 776 C CA . ARG A 1 95 ? -6.425 -3.896 -26.908 1.00 86.44 95 ARG A CA 1
ATOM 777 C C . ARG A 1 95 ? -6.163 -4.262 -28.364 1.00 86.44 95 ARG A C 1
ATOM 779 O O . ARG A 1 95 ? -6.931 -3.885 -29.237 1.00 86.44 95 ARG A O 1
ATOM 786 N N . ILE A 1 96 ? -5.102 -5.009 -28.643 1.00 87.38 96 ILE A N 1
ATOM 787 C CA . ILE A 1 96 ? -4.832 -5.526 -29.993 1.00 87.38 96 ILE A CA 1
ATOM 788 C C . ILE A 1 96 ? -5.260 -6.993 -30.035 1.00 87.38 96 ILE A C 1
ATOM 790 O O . ILE A 1 96 ? -4.831 -7.777 -29.186 1.00 87.38 96 ILE A O 1
ATOM 794 N N . ARG A 1 97 ? -6.110 -7.378 -30.996 1.00 82.12 97 ARG A N 1
ATOM 795 C CA . ARG A 1 97 ? -6.527 -8.783 -31.139 1.00 82.12 97 ARG A CA 1
ATOM 796 C C . ARG A 1 97 ? -5.342 -9.653 -31.563 1.00 82.12 97 ARG A C 1
ATOM 798 O O . ARG A 1 97 ? -4.524 -9.244 -32.384 1.00 82.12 97 ARG A O 1
ATOM 805 N N . GLY A 1 98 ? -5.227 -10.843 -30.979 1.00 80.94 98 GLY A N 1
ATOM 806 C CA . GLY A 1 98 ? -4.110 -11.755 -31.244 1.00 80.94 98 GLY A CA 1
ATOM 807 C C . GLY A 1 98 ? -2.762 -11.328 -30.642 1.00 80.94 98 GLY A C 1
ATOM 808 O O . GLY A 1 98 ? -1.751 -11.960 -30.938 1.00 80.94 98 GLY A O 1
ATOM 809 N N . TRP A 1 99 ? -2.718 -10.280 -29.808 1.00 83.75 99 TRP A N 1
ATOM 810 C CA . TRP A 1 99 ? -1.569 -9.989 -28.945 1.00 83.75 99 TRP A CA 1
ATOM 811 C C . TRP A 1 99 ? -1.781 -10.579 -27.555 1.00 83.75 99 TRP A C 1
ATOM 813 O O . TRP A 1 99 ? -2.832 -10.395 -26.939 1.00 83.75 99 TRP A O 1
ATOM 823 N N . ARG A 1 100 ? -0.745 -11.236 -27.025 1.00 81.81 100 ARG A N 1
ATOM 824 C CA . ARG A 1 100 ? -0.708 -11.618 -25.612 1.00 81.81 100 ARG A CA 1
ATOM 825 C C . ARG A 1 100 ? -0.600 -10.342 -24.778 1.00 81.81 100 ARG A C 1
ATOM 827 O O . ARG A 1 100 ? 0.334 -9.562 -24.961 1.00 81.81 100 ARG A O 1
ATOM 834 N N . GLN A 1 101 ? -1.552 -10.118 -23.873 1.00 78.25 101 GLN A N 1
ATOM 835 C CA . GLN A 1 101 ? -1.495 -8.957 -22.986 1.00 78.25 101 GLN A CA 1
ATOM 836 C C . GLN A 1 101 ? -0.223 -9.007 -22.122 1.00 78.25 101 GLN A C 1
ATOM 838 O O . GLN A 1 101 ? 0.107 -10.065 -21.577 1.00 78.25 101 GLN A O 1
ATOM 843 N N . PRO A 1 102 ? 0.498 -7.882 -21.959 1.00 83.56 102 PRO A N 1
ATOM 844 C CA . PRO A 1 102 ? 1.628 -7.825 -21.045 1.00 83.56 102 PRO A CA 1
ATOM 845 C C . PRO A 1 102 ? 1.181 -8.128 -19.614 1.00 83.56 102 PRO A C 1
ATOM 847 O O . PRO A 1 102 ? 0.222 -7.527 -19.126 1.00 83.56 102 PRO A O 1
ATOM 850 N N . VAL A 1 103 ? 1.936 -8.970 -18.903 1.00 83.06 103 VAL A N 1
ATOM 851 C CA . VAL A 1 103 ? 1.622 -9.390 -17.521 1.00 83.06 103 VAL A CA 1
ATOM 852 C C . VAL A 1 103 ? 1.357 -8.191 -16.602 1.00 83.06 103 VAL A C 1
ATOM 854 O O . VAL A 1 103 ? 0.424 -8.219 -15.805 1.00 83.06 103 VAL A O 1
ATOM 857 N N . LYS A 1 104 ? 2.103 -7.089 -16.772 1.00 80.62 104 LYS A N 1
ATOM 858 C CA . LYS A 1 104 ? 1.908 -5.842 -16.011 1.00 80.62 104 LYS A CA 1
ATOM 859 C C . LYS A 1 104 ? 0.496 -5.267 -16.166 1.00 80.62 104 LYS A C 1
ATOM 861 O O . LYS A 1 104 ? -0.117 -4.886 -15.175 1.00 80.62 104 LYS A O 1
ATOM 866 N N . THR A 1 105 ? -0.031 -5.231 -17.391 1.00 79.69 105 THR A N 1
ATOM 867 C CA . THR A 1 105 ? -1.380 -4.707 -17.666 1.00 79.69 105 THR A CA 1
ATOM 868 C C . THR A 1 105 ? -2.459 -5.606 -17.067 1.00 79.69 105 THR A C 1
ATOM 870 O O . THR A 1 105 ? -3.378 -5.112 -16.417 1.00 79.69 105 THR A O 1
ATOM 873 N N . SER A 1 106 ? -2.295 -6.928 -17.179 1.00 82.00 106 SER A N 1
ATOM 874 C CA . SER A 1 106 ? -3.190 -7.908 -16.559 1.00 82.00 106 SER A CA 1
ATOM 875 C C . SER A 1 106 ? -3.174 -7.809 -15.030 1.00 82.00 106 SER A C 1
ATOM 877 O O . SER A 1 106 ? -4.230 -7.827 -14.403 1.00 82.00 106 SER A O 1
ATOM 879 N N . MET A 1 107 ? -2.000 -7.619 -14.417 1.00 81.19 107 MET A N 1
ATOM 880 C CA . MET A 1 107 ? -1.878 -7.378 -12.975 1.00 81.19 107 MET A CA 1
ATOM 881 C C . MET A 1 107 ? -2.563 -6.079 -12.539 1.00 81.19 107 MET A C 1
ATOM 883 O O . MET A 1 107 ? -3.243 -6.071 -11.516 1.00 81.19 107 MET A O 1
ATOM 887 N N . MET A 1 108 ? -2.426 -4.989 -13.302 1.00 83.31 108 MET A N 1
ATOM 888 C CA . MET A 1 108 ? -3.104 -3.723 -12.993 1.00 83.31 108 MET A CA 1
ATOM 889 C C . MET A 1 108 ? -4.627 -3.871 -13.007 1.00 83.31 108 MET A C 1
ATOM 891 O O . MET A 1 108 ? -5.292 -3.410 -12.079 1.00 83.31 108 MET A O 1
ATOM 895 N N . LEU A 1 109 ? -5.174 -4.541 -14.026 1.00 83.44 109 LEU A N 1
ATOM 896 C CA . LEU A 1 109 ? -6.606 -4.831 -14.111 1.00 83.44 109 LEU A CA 1
ATOM 897 C C . LEU A 1 109 ? -7.060 -5.704 -12.935 1.00 83.44 109 LEU A C 1
ATOM 899 O O . LEU A 1 109 ? -8.015 -5.347 -12.249 1.00 83.44 109 LEU A O 1
ATOM 903 N N . LYS A 1 110 ? -6.325 -6.781 -12.628 1.00 87.38 110 LYS A N 1
ATOM 904 C CA . LYS A 1 110 ? -6.614 -7.664 -11.487 1.00 87.38 110 LYS A CA 1
ATOM 905 C C . LYS A 1 110 ? -6.638 -6.903 -10.157 1.00 87.38 110 LYS A C 1
ATOM 907 O O . LYS A 1 110 ? -7.559 -7.083 -9.365 1.00 87.38 110 LYS A O 1
ATOM 912 N N . ASN A 1 111 ? -5.660 -6.029 -9.916 1.00 90.31 111 ASN A N 1
ATOM 913 C CA . ASN A 1 111 ? -5.597 -5.230 -8.690 1.00 90.31 111 ASN A CA 1
ATOM 914 C C . ASN A 1 111 ? -6.770 -4.249 -8.582 1.00 90.31 111 ASN A C 1
ATOM 916 O O . ASN A 1 111 ? -7.322 -4.083 -7.498 1.00 90.31 111 ASN A O 1
ATOM 920 N N . ARG A 1 112 ? -7.186 -3.626 -9.693 1.00 85.44 112 ARG A N 1
ATOM 921 C CA . ARG A 1 112 ? -8.378 -2.763 -9.710 1.00 85.44 112 ARG A CA 1
ATOM 922 C C . ARG A 1 112 ? -9.644 -3.543 -9.373 1.00 85.44 112 ARG A C 1
ATOM 924 O O . ARG A 1 112 ? -10.382 -3.109 -8.495 1.00 85.44 112 ARG A O 1
ATOM 931 N N . VAL A 1 113 ? -9.851 -4.697 -10.010 1.00 86.50 113 VAL A N 1
ATOM 932 C CA . VAL A 1 113 ? -10.998 -5.577 -9.730 1.00 86.50 113 VAL A CA 1
ATOM 933 C C . VAL A 1 113 ? -11.020 -5.972 -8.254 1.00 86.50 113 VAL A C 1
ATOM 935 O O . VAL A 1 113 ? -12.045 -5.814 -7.600 1.00 86.50 113 VAL A O 1
ATOM 938 N N . LYS A 1 114 ? -9.874 -6.375 -7.689 1.00 91.00 114 LYS A N 1
ATOM 939 C CA . LYS A 1 114 ? -9.760 -6.717 -6.263 1.00 91.00 114 LYS A CA 1
ATOM 940 C C . LYS A 1 114 ? -10.135 -5.548 -5.343 1.00 91.00 114 LYS A C 1
ATOM 942 O O . LYS A 1 114 ? -10.832 -5.748 -4.354 1.00 91.00 114 LYS A O 1
ATOM 947 N N . THR A 1 115 ? -9.696 -4.331 -5.662 1.00 90.50 115 THR A N 1
ATOM 948 C CA . THR A 1 115 ? -10.036 -3.132 -4.879 1.00 90.50 115 THR A CA 1
ATOM 949 C C . THR A 1 115 ? -11.526 -2.810 -4.939 1.00 90.50 115 THR A C 1
ATOM 951 O O . THR A 1 115 ? -12.106 -2.450 -3.916 1.00 90.50 115 THR A O 1
ATOM 954 N N . ILE A 1 116 ? -12.147 -2.928 -6.118 1.00 87.88 116 ILE A N 1
ATOM 955 C CA . ILE A 1 116 ? -13.589 -2.711 -6.290 1.00 87.88 116 ILE A CA 1
ATOM 956 C C . ILE A 1 116 ? -14.371 -3.764 -5.501 1.00 87.88 116 ILE A C 1
ATOM 958 O O . ILE A 1 116 ? -15.245 -3.394 -4.723 1.00 87.88 116 ILE A O 1
ATOM 962 N N . GLN A 1 117 ? -13.997 -5.042 -5.611 1.00 88.56 117 GLN A N 1
ATOM 963 C CA . GLN A 1 117 ? -14.634 -6.122 -4.858 1.00 88.56 117 GLN A CA 1
ATOM 964 C C . GLN A 1 117 ? -14.557 -5.872 -3.348 1.00 88.56 117 GLN A C 1
ATOM 966 O O . GLN A 1 117 ? -15.582 -5.833 -2.682 1.00 88.56 117 GLN A O 1
ATOM 971 N N . GLY A 1 118 ? -13.376 -5.534 -2.819 1.00 93.88 118 GLY A N 1
ATOM 972 C CA . GLY A 1 118 ? -13.232 -5.225 -1.394 1.00 93.88 118 GLY A CA 1
ATOM 973 C C . GLY A 1 118 ? -14.014 -3.984 -0.930 1.00 93.88 118 GLY A C 1
ATOM 974 O O . GLY A 1 118 ? -14.240 -3.800 0.265 1.00 93.88 118 GLY A O 1
ATOM 975 N N . ARG A 1 119 ? -14.425 -3.083 -1.834 1.00 91.50 119 ARG A N 1
ATOM 976 C CA . ARG A 1 119 ? -15.378 -2.007 -1.500 1.00 91.50 119 ARG A CA 1
ATOM 977 C C . ARG A 1 119 ? -16.806 -2.542 -1.409 1.00 91.50 119 ARG A C 1
ATOM 979 O O . ARG A 1 119 ? -17.491 -2.192 -0.454 1.00 91.50 119 ARG A O 1
ATOM 986 N N . LEU A 1 120 ? -17.219 -3.384 -2.354 1.00 90.62 120 LEU A N 1
ATOM 987 C CA . LEU A 1 120 ? -18.538 -4.021 -2.348 1.00 90.62 120 LEU A CA 1
ATOM 988 C C . LEU A 1 120 ? -18.726 -4.914 -1.118 1.00 90.62 120 LEU A C 1
ATOM 990 O O . LEU A 1 120 ? -19.749 -4.805 -0.449 1.00 90.62 120 LEU A O 1
ATOM 994 N N . ASP A 1 121 ? -17.714 -5.704 -0.762 1.00 94.56 121 ASP A N 1
ATOM 995 C CA . ASP A 1 121 ? -17.764 -6.595 0.400 1.00 94.56 121 ASP A CA 1
ATOM 996 C C . ASP A 1 121 ? -17.951 -5.798 1.702 1.00 94.56 121 ASP A C 1
ATOM 998 O O . ASP A 1 121 ? -18.817 -6.112 2.517 1.00 94.56 121 ASP A O 1
ATOM 1002 N N . ARG A 1 122 ? -17.201 -4.697 1.876 1.00 94.75 122 ARG A N 1
ATOM 1003 C CA . ARG A 1 122 ? -17.361 -3.796 3.034 1.00 94.75 122 ARG A CA 1
ATOM 1004 C C . ARG A 1 122 ? -18.730 -3.131 3.072 1.00 94.75 122 ARG A C 1
ATOM 1006 O O . ARG A 1 122 ? -19.327 -3.039 4.137 1.00 94.75 122 ARG A O 1
ATOM 1013 N N . TYR A 1 123 ? -19.228 -2.673 1.926 1.00 94.12 123 TYR A N 1
ATOM 1014 C CA . TYR A 1 123 ? -20.574 -2.113 1.842 1.00 94.12 123 TYR A CA 1
ATOM 1015 C C . TYR A 1 123 ? -21.633 -3.145 2.252 1.00 94.12 123 TYR A C 1
ATOM 1017 O O . TYR A 1 123 ? -22.514 -2.829 3.046 1.00 94.12 123 TYR A O 1
ATOM 1025 N N . SER A 1 124 ? -21.509 -4.388 1.776 1.00 92.62 124 SER A N 1
ATOM 1026 C CA . SER A 1 124 ? -22.389 -5.493 2.166 1.00 92.62 124 SER A CA 1
ATOM 1027 C C . SER A 1 124 ? -22.335 -5.759 3.672 1.00 92.62 124 SER A C 1
ATOM 1029 O O . SER A 1 124 ? -23.376 -5.905 4.307 1.00 92.62 124 SER A O 1
ATOM 1031 N N . MET A 1 125 ? -21.135 -5.760 4.259 1.00 95.00 125 MET A N 1
ATOM 1032 C CA . MET A 1 125 ? -20.942 -5.923 5.702 1.00 95.00 125 MET A CA 1
ATOM 1033 C C . MET A 1 125 ? -21.650 -4.817 6.497 1.00 95.00 125 MET A C 1
ATOM 1035 O O . MET A 1 125 ? -22.434 -5.116 7.394 1.00 95.00 125 MET A O 1
ATOM 1039 N N . PHE A 1 126 ? -21.436 -3.545 6.143 1.00 93.38 126 PHE A N 1
ATOM 1040 C CA . PHE A 1 126 ? -22.089 -2.421 6.823 1.00 93.38 126 PHE A CA 1
ATOM 1041 C C . PHE A 1 126 ? -23.606 -2.435 6.647 1.00 93.38 126 PHE A C 1
ATOM 1043 O O . PHE A 1 126 ? -24.335 -2.138 7.589 1.00 93.38 126 PHE A O 1
ATOM 1050 N N . LYS A 1 127 ? -24.095 -2.828 5.468 1.00 90.50 127 LYS A N 1
ATOM 1051 C CA . LYS A 1 127 ? -25.528 -2.997 5.219 1.00 90.50 127 LYS A CA 1
ATOM 1052 C C . LYS A 1 127 ? -26.130 -4.073 6.129 1.00 90.50 127 LYS A C 1
ATOM 1054 O O . LYS A 1 127 ? -27.204 -3.859 6.680 1.00 90.50 127 LYS A O 1
ATOM 1059 N N . SER A 1 128 ? -25.428 -5.191 6.324 1.00 91.00 128 SER A N 1
ATOM 1060 C CA . SER A 1 128 ? -25.847 -6.251 7.250 1.00 91.00 128 SER A CA 1
ATOM 1061 C C . SER A 1 128 ? -25.872 -5.767 8.700 1.00 91.00 128 SER A C 1
ATOM 1063 O O . SER A 1 128 ? -26.846 -6.009 9.403 1.00 91.00 128 SER A O 1
ATOM 1065 N N . GLN A 1 129 ? -24.829 -5.057 9.143 1.00 91.94 129 GLN A N 1
ATOM 1066 C CA . GLN A 1 129 ? -24.761 -4.489 10.495 1.00 91.94 129 GLN A CA 1
ATOM 1067 C C . GLN A 1 129 ? -25.884 -3.490 10.755 1.00 91.94 129 GLN A C 1
ATOM 1069 O O . GLN A 1 129 ? -26.526 -3.535 11.799 1.00 91.94 129 GLN A O 1
ATOM 1074 N N . LEU A 1 130 ? -26.165 -2.631 9.779 1.00 87.81 130 LEU A N 1
ATOM 1075 C CA . LEU A 1 130 ? -27.265 -1.684 9.857 1.00 87.81 130 LEU A CA 1
ATOM 1076 C C . LEU A 1 130 ? -28.617 -2.403 9.973 1.00 87.81 130 LEU A C 1
ATOM 1078 O O . LEU A 1 130 ? -29.442 -1.990 10.782 1.00 87.81 130 LEU A O 1
ATOM 1082 N N . GLY A 1 131 ? -28.821 -3.496 9.231 1.00 85.81 131 GLY A N 1
ATOM 1083 C CA . GLY A 1 131 ? -30.017 -4.335 9.357 1.00 85.81 131 GLY A CA 1
ATOM 1084 C C . GLY A 1 131 ? -30.177 -4.949 10.753 1.00 85.81 131 GLY A C 1
ATOM 1085 O O . GLY A 1 131 ? -31.269 -4.898 11.311 1.00 85.81 131 GLY A O 1
ATOM 1086 N N . MET A 1 132 ? -29.089 -5.452 11.350 1.00 88.56 132 MET A N 1
ATOM 1087 C CA . MET A 1 132 ? -29.111 -5.993 12.718 1.00 88.56 132 MET A CA 1
ATOM 1088 C C . MET A 1 132 ? -29.508 -4.924 13.741 1.00 88.56 132 MET A C 1
ATOM 1090 O O . MET A 1 132 ? -30.458 -5.120 14.496 1.00 88.56 132 MET A O 1
ATOM 1094 N N . ILE A 1 133 ? -28.869 -3.752 13.689 1.00 86.44 133 ILE A N 1
ATOM 1095 C CA . ILE A 1 133 ? -29.175 -2.625 14.585 1.00 86.44 133 ILE A CA 1
ATOM 1096 C C . ILE A 1 133 ? -30.638 -2.187 14.435 1.00 86.44 133 ILE A C 1
ATOM 1098 O O . ILE A 1 133 ? -31.300 -1.859 15.418 1.00 86.44 133 ILE A O 1
ATOM 1102 N N . GLN A 1 134 ? -31.167 -2.181 13.208 1.00 84.44 134 GLN A N 1
ATOM 1103 C CA . GLN A 1 134 ? -32.577 -1.873 12.967 1.00 84.44 134 GLN A CA 1
ATOM 1104 C C . GLN A 1 134 ? -33.506 -2.901 13.624 1.00 84.44 134 GLN A C 1
ATOM 1106 O O . GLN A 1 134 ? -34.463 -2.498 14.284 1.00 84.44 134 GLN A O 1
ATOM 1111 N N . SER A 1 135 ? -33.222 -4.200 13.487 1.00 87.00 135 SER A N 1
ATOM 1112 C CA . SER A 1 135 ? -34.026 -5.252 14.123 1.00 87.00 135 SER A CA 1
ATOM 1113 C C . SER A 1 135 ? -33.953 -5.225 15.652 1.00 87.00 135 SER A C 1
ATOM 1115 O O . SER A 1 135 ? -34.989 -5.312 16.305 1.00 87.00 135 SER A O 1
ATOM 1117 N N . GLU A 1 136 ? -32.764 -5.027 16.228 1.00 86.69 136 GLU A N 1
ATOM 1118 C CA . GLU A 1 136 ? -32.575 -4.906 17.679 1.00 86.69 136 GLU A CA 1
ATOM 1119 C C . GLU A 1 136 ? -33.346 -3.712 18.232 1.00 86.69 136 GLU A C 1
ATOM 1121 O O . GLU A 1 136 ? -34.001 -3.797 19.267 1.00 86.69 136 GLU A O 1
ATOM 1126 N N . ARG A 1 137 ? -33.323 -2.588 17.515 1.00 82.56 137 ARG A N 1
ATOM 1127 C CA . ARG A 1 137 ? -34.025 -1.388 17.950 1.00 82.56 137 ARG A CA 1
ATOM 1128 C C . ARG A 1 137 ? -35.539 -1.556 17.936 1.00 82.56 137 ARG A C 1
ATOM 1130 O O . ARG A 1 137 ? -36.180 -1.120 18.885 1.00 82.56 137 ARG A O 1
ATOM 1137 N N . LEU A 1 138 ? -36.092 -2.188 16.898 1.00 84.25 138 LEU A N 1
ATOM 1138 C CA . LEU A 1 138 ? -37.519 -2.529 16.848 1.00 84.25 138 LEU A CA 1
ATOM 1139 C C . LEU A 1 138 ? -37.910 -3.440 18.018 1.00 84.25 138 LEU A C 1
ATOM 1141 O O . LEU A 1 138 ? -38.943 -3.229 18.645 1.00 84.25 138 LEU A O 1
ATOM 1145 N N . PHE A 1 139 ? -37.062 -4.414 18.348 1.00 86.38 139 PHE A N 1
ATOM 1146 C CA . PHE A 1 139 ? -37.271 -5.297 19.492 1.00 86.38 139 PHE A CA 1
ATOM 1147 C C . PHE A 1 139 ? -37.262 -4.539 20.833 1.00 86.38 139 PHE A C 1
ATOM 1149 O O . PHE A 1 139 ? -38.163 -4.708 21.651 1.00 86.38 139 PHE A O 1
ATOM 1156 N N . LEU A 1 140 ? -36.293 -3.646 21.052 1.00 85.81 140 LEU A N 1
ATOM 1157 C CA . LEU A 1 140 ? -36.219 -2.831 22.273 1.00 85.81 140 LEU A CA 1
ATOM 1158 C C . LEU A 1 140 ? -37.370 -1.822 22.384 1.00 85.81 140 LEU A C 1
ATOM 1160 O O . LEU A 1 140 ? -37.822 -1.515 23.486 1.00 85.81 140 LEU A O 1
ATOM 1164 N N . GLU A 1 141 ? -37.857 -1.312 21.251 1.00 83.94 141 GLU A N 1
ATOM 1165 C CA . GLU A 1 141 ? -39.043 -0.458 21.193 1.00 83.94 141 GLU A CA 1
ATOM 1166 C C . GLU A 1 141 ? -40.292 -1.215 21.661 1.00 83.94 141 GLU A C 1
ATOM 1168 O O . GLU A 1 141 ? -41.040 -0.695 22.486 1.00 83.94 141 GLU A O 1
ATOM 1173 N N . GLN A 1 142 ? -40.468 -2.466 21.222 1.00 85.88 142 GLN A N 1
ATOM 1174 C CA . GLN A 1 142 ? -41.560 -3.335 21.679 1.00 85.88 142 GLN A CA 1
ATOM 1175 C C . GLN A 1 142 ? -41.491 -3.637 23.183 1.00 85.88 142 GLN A C 1
ATOM 1177 O O . GLN A 1 142 ? -42.528 -3.757 23.830 1.00 85.88 142 GLN A O 1
ATOM 1182 N N . LEU A 1 143 ? -40.285 -3.728 23.749 1.00 88.88 143 LEU A N 1
ATOM 1183 C CA . LEU A 1 143 ? -40.066 -3.931 25.185 1.00 88.88 143 LEU A CA 1
ATOM 1184 C C . LEU A 1 143 ? -40.163 -2.641 26.019 1.00 88.88 143 LEU A C 1
ATOM 1186 O O . LEU A 1 143 ? -40.102 -2.702 27.245 1.00 88.88 143 LEU A O 1
ATOM 1190 N N . GLY A 1 144 ? -40.283 -1.471 25.383 1.00 85.50 144 GLY A N 1
ATOM 1191 C CA . GLY A 1 144 ? -40.333 -0.176 26.068 1.00 85.50 144 GLY A CA 1
ATOM 1192 C C . GLY A 1 144 ? -39.004 0.269 26.694 1.00 85.50 144 GLY A C 1
ATOM 1193 O O . GLY A 1 144 ? -38.985 1.229 27.462 1.00 85.50 144 GLY A O 1
ATOM 1194 N N . CYS A 1 145 ? -37.884 -0.384 26.367 1.00 86.50 145 CYS A N 1
ATOM 1195 C CA . CYS A 1 145 ? -36.559 -0.129 26.947 1.00 86.50 145 CYS A CA 1
ATOM 1196 C C . CYS A 1 145 ? -35.581 0.501 25.941 1.00 86.50 145 CYS A C 1
ATOM 1198 O O . CYS A 1 145 ? -34.407 0.135 25.859 1.00 86.50 145 CYS A O 1
ATOM 1200 N N . LEU A 1 146 ? -36.062 1.468 25.153 1.00 79.75 146 LEU A N 1
ATOM 1201 C CA . LEU A 1 146 ? -35.258 2.102 24.111 1.00 79.75 146 LEU A CA 1
ATOM 1202 C C . LEU A 1 146 ? -34.086 2.913 24.714 1.00 79.75 146 LEU A C 1
ATOM 1204 O O . LEU A 1 146 ? -34.326 3.815 25.524 1.00 79.75 146 LEU A O 1
ATOM 1208 N N . PRO A 1 147 ? -32.834 2.682 24.279 1.00 76.31 147 PRO A N 1
ATOM 1209 C CA . PRO A 1 147 ? -31.690 3.479 24.714 1.00 76.31 147 PRO A CA 1
ATOM 1210 C C . PRO A 1 147 ? -31.842 4.960 24.333 1.00 76.31 147 PRO A C 1
ATOM 1212 O O . PRO A 1 147 ? -32.368 5.293 23.262 1.00 76.31 147 PRO A O 1
ATOM 1215 N N . GLN A 1 148 ? -31.343 5.870 25.180 1.00 70.88 148 GLN A N 1
ATOM 1216 C CA . GLN A 1 148 ? -31.258 7.300 24.857 1.00 70.88 148 GLN A CA 1
ATOM 1217 C C . GLN A 1 148 ? -30.097 7.585 23.894 1.00 70.88 148 GLN A C 1
ATOM 1219 O O . GLN A 1 148 ? -29.102 8.213 24.247 1.00 70.88 148 GLN A O 1
ATOM 1224 N N . ASP A 1 149 ? -30.246 7.151 22.645 1.00 72.12 149 ASP A N 1
ATOM 1225 C CA . ASP A 1 149 ? -29.231 7.350 21.615 1.00 72.12 149 ASP A CA 1
ATOM 1226 C C . ASP A 1 149 ? -29.570 8.514 20.678 1.00 72.12 149 ASP A C 1
ATOM 1228 O O . ASP A 1 149 ? -30.724 8.750 20.301 1.00 72.12 149 ASP A O 1
ATOM 1232 N N . LYS A 1 150 ? -28.524 9.182 20.169 1.00 66.56 150 LYS A N 1
ATOM 1233 C CA . LYS A 1 150 ? -28.610 10.243 19.139 1.00 66.56 150 LYS A CA 1
ATOM 1234 C C . LYS A 1 150 ? -29.078 9.735 17.766 1.00 66.56 150 LYS A C 1
ATOM 1236 O O . LYS A 1 150 ? -29.099 10.482 16.794 1.00 66.56 150 LYS A O 1
ATOM 1241 N N . LEU A 1 151 ? -29.453 8.460 17.671 1.00 64.75 151 LEU A N 1
ATOM 1242 C CA . LEU A 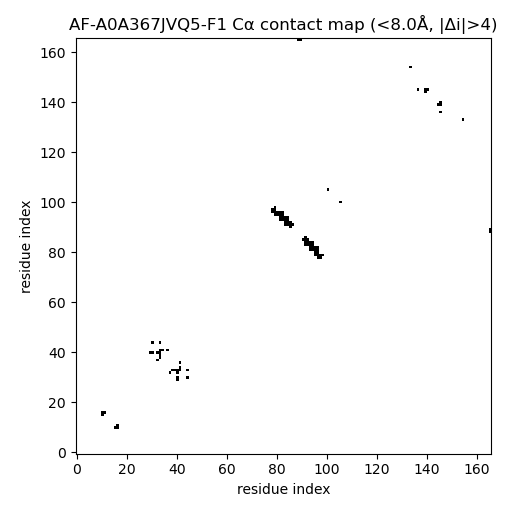1 151 ? -29.890 7.804 16.444 1.00 64.75 151 LEU A CA 1
ATOM 1243 C C . LEU A 1 151 ? -31.395 7.984 16.161 1.00 64.75 151 LEU A C 1
ATOM 1245 O O . LEU A 1 151 ? -31.915 7.359 15.232 1.00 64.75 151 LEU A O 1
ATOM 1249 N N . LYS A 1 152 ? -32.141 8.773 16.952 1.00 58.50 152 LYS A N 1
ATOM 1250 C CA . LYS A 1 152 ? -33.532 9.153 16.627 1.00 58.50 152 LYS A CA 1
ATOM 1251 C C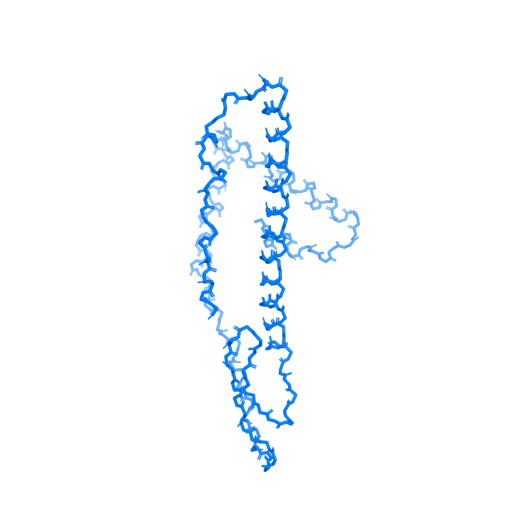 . LYS A 1 152 ? -33.555 9.883 15.271 1.00 58.50 152 LYS A C 1
ATOM 1253 O O . LYS A 1 152 ? -33.072 11.001 15.171 1.00 58.50 1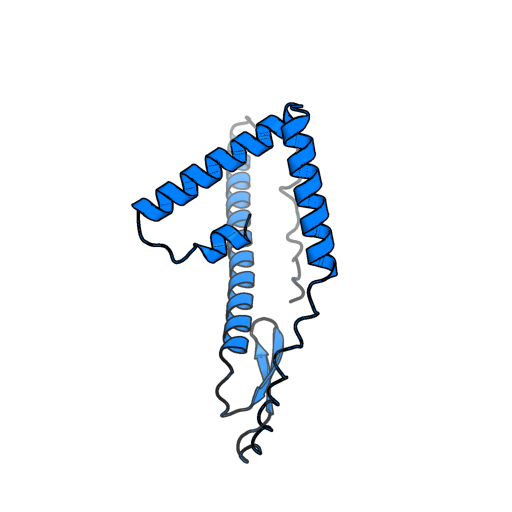52 LYS A O 1
ATOM 1258 N N . GLY A 1 153 ? -34.081 9.232 14.227 1.00 58.59 153 GLY A N 1
ATOM 1259 C CA . GLY A 1 153 ? -34.236 9.810 12.878 1.00 58.59 153 GLY A CA 1
ATOM 1260 C C . GLY A 1 153 ? -33.559 9.041 11.736 1.00 58.59 153 GLY A C 1
ATOM 1261 O O . GLY A 1 153 ? -33.986 9.163 10.592 1.00 58.59 153 GLY A O 1
ATOM 1262 N N . TYR A 1 154 ? -32.584 8.170 12.017 1.00 58.25 154 TYR A N 1
ATOM 1263 C CA . TYR A 1 154 ? -31.873 7.421 10.962 1.00 58.25 154 TYR A CA 1
ATOM 1264 C C . TYR A 1 154 ? -32.673 6.243 10.375 1.00 58.25 154 TYR A C 1
ATOM 1266 O O . TYR A 1 154 ? -32.288 5.692 9.347 1.00 58.25 154 TYR A O 1
ATOM 1274 N N . GLY A 1 155 ? -33.804 5.870 10.987 1.00 53.47 155 GLY A N 1
ATOM 1275 C CA . GLY A 1 155 ? -34.710 4.832 10.471 1.00 53.47 155 GLY A CA 1
ATOM 1276 C C . GLY A 1 155 ? -35.560 5.271 9.271 1.00 53.47 155 GLY A C 1
ATOM 1277 O O . GLY A 1 155 ? -36.128 4.424 8.593 1.00 53.47 155 GLY A O 1
ATOM 1278 N N . LYS A 1 156 ? -35.628 6.581 8.986 1.00 52.50 156 LYS A N 1
ATOM 1279 C CA . LYS A 1 156 ? -36.379 7.171 7.862 1.00 52.50 156 LYS A CA 1
ATOM 1280 C C . LYS A 1 156 ? -35.461 7.854 6.849 1.00 52.50 156 LYS A C 1
ATOM 1282 O O . LYS A 1 156 ? -35.833 8.873 6.277 1.00 52.50 156 LYS A O 1
ATOM 1287 N N . LEU A 1 157 ? -34.254 7.340 6.619 1.00 49.91 157 LEU A N 1
ATOM 1288 C CA . LEU A 1 157 ? -33.537 7.758 5.418 1.00 49.91 157 LEU A CA 1
ATOM 1289 C C . LEU A 1 157 ? -34.259 7.113 4.228 1.00 49.91 157 LEU A C 1
ATOM 1291 O O . LEU A 1 157 ? -34.241 5.882 4.131 1.00 49.91 157 LEU A O 1
ATOM 1295 N N . PRO A 1 158 ? -34.931 7.891 3.351 1.00 42.88 158 PRO A N 1
ATOM 1296 C CA . PRO A 1 158 ? -35.441 7.331 2.113 1.00 42.88 158 PRO A CA 1
ATOM 1297 C C . PRO A 1 158 ? -34.276 6.638 1.419 1.00 42.88 158 PRO A C 1
ATOM 1299 O O . PRO A 1 158 ? -33.133 7.096 1.510 1.00 42.88 158 PRO A O 1
ATOM 1302 N N . ILE A 1 159 ? -34.569 5.525 0.749 1.00 49.50 159 ILE A N 1
ATOM 1303 C CA . ILE A 1 159 ? -33.652 4.832 -0.154 1.00 49.50 159 ILE A CA 1
ATOM 1304 C C . ILE A 1 159 ? -33.362 5.797 -1.312 1.00 49.50 159 ILE A C 1
ATOM 1306 O O . ILE A 1 159 ? -33.861 5.655 -2.424 1.00 49.50 159 ILE A O 1
ATOM 1310 N N . LEU A 1 160 ? -32.608 6.859 -1.039 1.00 41.81 160 LEU A N 1
ATOM 1311 C CA . LEU A 1 160 ? -32.025 7.715 -2.040 1.00 41.81 160 LEU A CA 1
ATOM 1312 C C . LEU A 1 160 ? -30.989 6.825 -2.682 1.00 41.81 160 LEU A C 1
ATOM 1314 O O . LEU A 1 160 ? -29.930 6.555 -2.116 1.00 41.81 160 LEU A O 1
ATOM 1318 N N . TYR A 1 161 ? -31.383 6.291 -3.833 1.00 44.72 161 TYR A N 1
ATOM 1319 C CA . TYR A 1 161 ? -30.522 5.656 -4.798 1.00 44.72 161 TYR A CA 1
ATOM 1320 C C . TYR A 1 161 ? -29.238 6.479 -4.886 1.00 44.72 161 TYR A C 1
ATOM 13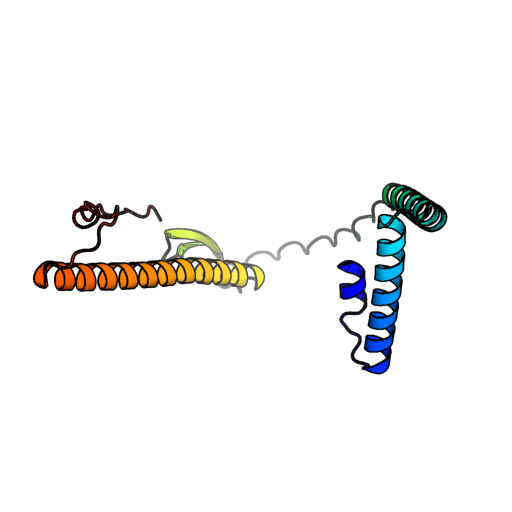22 O O . TYR A 1 161 ? -29.176 7.493 -5.583 1.00 44.72 161 TYR A O 1
ATOM 1330 N N . PHE A 1 162 ? -28.199 6.044 -4.170 1.00 45.00 162 PHE A N 1
ATOM 1331 C CA . PHE A 1 162 ? -26.839 6.446 -4.459 1.00 45.00 162 PHE A CA 1
ATOM 1332 C C . PHE A 1 162 ? -26.564 5.874 -5.839 1.00 45.00 162 PHE A C 1
ATOM 1334 O O . PHE A 1 162 ? -26.128 4.734 -5.999 1.00 45.00 162 PHE A O 1
ATOM 1341 N N . ARG A 1 163 ? -26.902 6.665 -6.858 1.00 41.75 163 ARG A N 1
ATOM 1342 C CA . ARG A 1 163 ? -26.495 6.454 -8.233 1.00 41.75 163 ARG A CA 1
ATOM 1343 C C . ARG A 1 163 ? -24.981 6.610 -8.219 1.00 41.75 163 ARG A C 1
ATOM 1345 O O . ARG A 1 163 ? -24.453 7.700 -8.415 1.00 41.75 163 ARG A O 1
ATOM 1352 N N . LEU A 1 164 ? -24.297 5.513 -7.896 1.00 42.97 164 LEU A N 1
ATOM 1353 C CA . LEU A 1 164 ? -22.882 5.318 -8.151 1.00 42.97 164 LEU A CA 1
ATOM 1354 C C . LEU A 1 164 ? -22.693 5.623 -9.638 1.00 42.97 164 LEU A C 1
ATOM 1356 O O . LEU A 1 164 ? -23.020 4.803 -10.493 1.00 42.97 164 LEU A O 1
ATOM 1360 N N . LYS A 1 165 ? -22.236 6.840 -9.951 1.00 39.94 165 LYS A N 1
ATOM 1361 C CA . LYS A 1 165 ? -21.609 7.121 -11.239 1.00 39.94 165 LYS A CA 1
ATOM 1362 C C . LYS A 1 165 ? -20.330 6.286 -11.255 1.00 39.94 165 LYS A C 1
ATOM 1364 O O . LYS A 1 165 ? -19.332 6.663 -10.645 1.00 39.94 165 LYS A O 1
ATOM 1369 N N . ILE A 1 166 ? -20.463 5.096 -11.836 1.00 41.69 166 ILE A N 1
ATOM 1370 C CA . ILE A 1 166 ? -19.379 4.229 -12.301 1.00 41.69 166 ILE A CA 1
ATOM 1371 C C . ILE A 1 166 ? -18.714 4.908 -13.495 1.00 41.69 166 ILE A C 1
ATOM 1373 O O . ILE A 1 166 ? -19.467 5.427 -14.352 1.00 41.69 166 ILE A O 1
#

Sequence (166 aa):
VREKFKKNKHNTSRSQVLCLLQEADKTLDYLNRGIAGEKDVRAKINEYVQKYNLNKKNKPMSQPLGEKKKPKMTKRKPYQTVMTTRTSSGYEFKRIRGWRQPVKTSMMLKNRVKTIQGRLDRYSMFKSQLGMIQSERLFLEQLGCLPQDKLKGYGKLPILYFRLKI

Solvent-accessible surface area (backbone atoms only — not comparable to full-atom values): 10272 Å² total; per-residue (Å²): 112,72,65,61,55,59,73,53,64,82,67,80,53,66,70,59,52,51,50,54,48,55,52,47,51,54,52,50,54,51,52,49,44,28,71,76,60,42,64,71,52,35,50,53,52,51,52,51,50,52,56,50,53,53,51,62,72,64,51,71,78,74,69,71,76,70,79,73,75,72,78,78,79,73,82,74,57,93,81,48,45,82,41,81,47,72,44,99,74,66,52,71,46,82,43,49,46,95,56,83,78,55,67,69,60,56,51,51,52,51,52,51,53,52,54,52,48,58,49,53,53,49,50,52,51,52,52,52,52,52,51,50,54,52,54,52,48,54,52,30,50,76,70,71,65,62,76,98,56,94,63,79,66,69,89,69,63,71,88,69,77,78,75,74,84,110

Secondary structure (DSSP, 8-state):
-HHHHHHTTT---HHHHHHHHHHHHHHHHHHHHHHTT-HHHHHHHHHHHHHHHHHHHTS-----S----PPPPPPPPTT--EEEEE-TTS-EEEEETTPPPPHHHHHHHHHHHHHHHHHHHHHHHHHHHHHHHHHHHHHHHHTT-----TTTTGGG----------

Radius of gyration: 30.55 Å; Cα contacts (8 Å, |Δi|>4): 51; chains: 1; bounding box: 72×34×68 Å

pLDDT: mean 80.97, std 14.65, range [39.94, 96.62]

Nearest PDB structures (foldseek):
  8a5p-assembly1_X  TM=4.82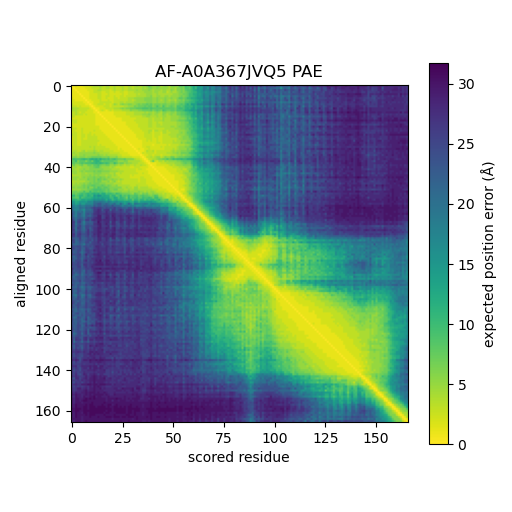5E-01  e=5.580E+00  Thermochaetoides thermophila
  8a5q-assembly1_X  TM=4.000E-01  e=5.580E+00  Thermochaetoides thermophila
  5lnl-assembly3_G  TM=4.480E-01  e=9.777E+00  Haemophilus influenzae
  5lnl-assembly1_C  TM=4.088E-01  e=9.777E+00  Haemophilus influenzae

Mean predicted aligned error: 17.56 Å

Organism: Rhizopus stolonifer (NCBI:txid4846)